Protein AF-A0A2Z6AUB3-F1 (afdb_monomer_lite)

Radius of gyration: 12.23 Å; chains: 1; bounding box: 31×21×32 Å

Structure (mmCIF, N/CA/C/O backbone):
data_AF-A0A2Z6AUB3-F1
#
_entry.id   AF-A0A2Z6AUB3-F1
#
loop_
_atom_site.group_PDB
_atom_site.id
_atom_site.type_symbol
_atom_site.label_atom_id
_atom_site.label_alt_id
_atom_site.label_comp_id
_atom_site.label_asym_id
_atom_site.label_entity_id
_atom_site.label_seq_id
_atom_site.pdbx_PDB_ins_code
_atom_site.Cartn_x
_atom_site.Cartn_y
_atom_site.Cartn_z
_atom_site.occupancy
_atom_site.B_iso_or_equiv
_atom_site.auth_seq_id
_atom_site.auth_comp_id
_atom_site.auth_asym_id
_atom_site.auth_atom_id
_atom_site.pdbx_PDB_model_num
ATOM 1 N N . MET A 1 1 ? 4.029 14.661 17.614 1.00 46.72 1 MET A N 1
ATOM 2 C CA . MET A 1 1 ? 3.061 13.905 16.796 1.00 46.72 1 MET A CA 1
ATOM 3 C C . MET A 1 1 ? 3.838 12.780 16.148 1.00 46.72 1 MET A C 1
ATOM 5 O O . MET A 1 1 ? 4.795 13.062 15.438 1.00 46.72 1 MET A O 1
ATOM 9 N N . THR A 1 2 ? 3.548 11.537 16.513 1.00 52.88 2 THR A N 1
ATOM 10 C CA . THR A 1 2 ? 4.273 10.358 16.028 1.00 52.88 2 THR A CA 1
ATOM 11 C C . THR A 1 2 ? 3.877 10.140 14.572 1.00 52.88 2 THR A C 1
ATOM 13 O O . THR A 1 2 ? 2.713 9.877 14.290 1.00 52.88 2 THR A O 1
ATOM 16 N N . LYS A 1 3 ? 4.811 10.339 13.640 1.00 64.75 3 LYS A N 1
ATOM 17 C CA . LYS A 1 3 ? 4.610 10.021 12.223 1.00 64.75 3 LYS A CA 1
ATOM 18 C C . LYS A 1 3 ? 4.485 8.501 12.119 1.00 64.75 3 LYS A C 1
ATOM 20 O O . LYS A 1 3 ? 5.463 7.810 12.390 1.00 64.75 3 LYS A O 1
ATOM 25 N N . LYS A 1 4 ? 3.284 7.985 11.846 1.00 74.44 4 LYS A N 1
ATOM 26 C CA . LYS A 1 4 ? 3.083 6.555 11.593 1.00 74.44 4 LYS A CA 1
ATOM 27 C C . LYS A 1 4 ? 3.305 6.311 10.104 1.00 74.44 4 LYS A C 1
ATOM 29 O O . LYS A 1 4 ? 2.679 6.977 9.280 1.00 74.44 4 LYS A O 1
ATOM 34 N N . THR A 1 5 ? 4.230 5.418 9.792 1.00 75.75 5 THR A N 1
ATOM 35 C CA . THR A 1 5 ? 4.541 4.970 8.434 1.00 75.75 5 THR A CA 1
ATOM 36 C C . THR A 1 5 ? 4.005 3.558 8.284 1.00 75.75 5 THR A C 1
ATOM 38 O O . THR A 1 5 ? 4.036 2.806 9.252 1.00 75.75 5 THR A O 1
ATOM 41 N N . TYR A 1 6 ? 3.509 3.235 7.099 1.00 78.31 6 TYR A N 1
ATOM 42 C CA . TYR A 1 6 ? 2.952 1.933 6.774 1.00 78.31 6 TYR A CA 1
ATOM 43 C C . TYR A 1 6 ? 3.696 1.311 5.607 1.00 78.31 6 TYR A C 1
ATOM 45 O O . TYR A 1 6 ? 3.985 1.993 4.616 1.00 78.31 6 TYR A O 1
ATOM 53 N N . GLU A 1 7 ? 3.951 0.013 5.712 1.00 83.56 7 GLU A N 1
ATOM 54 C CA . GLU A 1 7 ? 4.481 -0.796 4.622 1.00 83.56 7 GLU A CA 1
ATOM 55 C C . GLU A 1 7 ? 3.336 -1.350 3.758 1.00 83.56 7 GLU A C 1
ATOM 57 O O . GLU A 1 7 ? 2.614 -2.271 4.146 1.00 83.56 7 GLU A O 1
ATOM 62 N N . VAL A 1 8 ? 3.163 -0.776 2.566 1.00 81.81 8 VAL A N 1
ATOM 63 C CA . VAL A 1 8 ? 2.110 -1.140 1.612 1.00 81.81 8 VAL A CA 1
ATOM 64 C C . VAL A 1 8 ? 2.724 -1.849 0.412 1.00 81.81 8 VAL A C 1
ATOM 66 O O . VAL A 1 8 ? 3.532 -1.278 -0.316 1.00 81.81 8 VAL A O 1
ATOM 69 N N . GLN A 1 9 ? 2.327 -3.090 0.168 1.00 85.94 9 GLN A N 1
ATOM 70 C CA . GLN A 1 9 ? 2.619 -3.804 -1.066 1.00 85.94 9 GLN A CA 1
ATOM 71 C C . GLN A 1 9 ? 1.777 -3.233 -2.205 1.00 85.94 9 GLN A C 1
ATOM 73 O O . GLN A 1 9 ? 0.547 -3.245 -2.155 1.00 85.94 9 GLN A O 1
ATOM 78 N N . ALA A 1 10 ? 2.454 -2.731 -3.232 1.00 83.56 10 ALA A N 1
ATOM 79 C CA . ALA A 1 10 ? 1.822 -2.153 -4.400 1.00 83.56 10 ALA A CA 1
ATOM 80 C C . ALA A 1 10 ? 2.500 -2.629 -5.680 1.00 83.56 10 ALA A C 1
ATOM 82 O O . ALA A 1 10 ? 3.725 -2.750 -5.757 1.00 83.56 10 ALA A O 1
ATOM 83 N N . ASP A 1 11 ? 1.678 -2.828 -6.701 1.00 86.06 11 ASP A N 1
ATOM 84 C CA . ASP A 1 11 ? 2.118 -3.236 -8.024 1.00 86.06 11 ASP A CA 1
ATOM 85 C C . ASP A 1 11 ? 2.034 -2.040 -8.953 1.00 86.06 11 ASP A C 1
ATOM 87 O O . ASP A 1 11 ? 0.981 -1.411 -9.097 1.00 86.06 11 ASP A O 1
ATOM 91 N N . CYS A 1 12 ? 3.150 -1.693 -9.590 1.00 85.56 12 CYS A N 1
ATOM 92 C CA . CYS A 1 12 ? 3.138 -0.556 -10.487 1.00 85.56 12 CYS A CA 1
ATOM 93 C C . CYS A 1 12 ? 2.292 -0.876 -11.736 1.00 85.56 12 CYS A C 1
ATOM 95 O O . CYS A 1 12 ? 2.659 -1.770 -12.503 1.00 85.56 12 CYS A O 1
ATOM 97 N N . PRO A 1 13 ? 1.236 -0.101 -12.048 1.00 83.56 13 PRO A N 1
ATOM 98 C CA . PRO A 1 13 ? 0.390 -0.355 -13.216 1.00 83.56 13 PRO A CA 1
ATOM 99 C C . PRO A 1 13 ? 1.101 -0.085 -14.553 1.00 83.56 13 PRO A C 1
ATOM 101 O O . PRO A 1 13 ? 0.591 -0.445 -15.611 1.00 83.56 13 PRO A O 1
ATOM 104 N N . HIS A 1 14 ? 2.262 0.577 -14.531 1.00 84.81 14 HIS A N 1
ATOM 105 C CA . HIS A 1 14 ? 3.009 0.925 -15.739 1.00 84.81 14 HIS A CA 1
ATOM 106 C C . HIS A 1 14 ? 3.997 -0.153 -16.179 1.00 84.81 14 HIS A C 1
ATOM 108 O O . HIS A 1 14 ? 4.158 -0.364 -17.378 1.00 84.81 14 HIS A O 1
ATOM 114 N N . CYS A 1 15 ? 4.675 -0.799 -15.231 1.00 87.50 15 CYS A N 1
ATOM 115 C CA . CYS A 1 15 ? 5.713 -1.791 -15.518 1.00 87.50 15 CYS A CA 1
ATOM 116 C C . CYS A 1 15 ? 5.424 -3.174 -14.919 1.00 87.50 15 CYS A C 1
ATOM 118 O O . CYS A 1 15 ? 6.099 -4.130 -15.283 1.00 87.50 15 CYS A O 1
ATOM 120 N N . GLY A 1 16 ? 4.423 -3.300 -14.041 1.00 83.81 16 GLY A N 1
ATOM 121 C CA . GLY A 1 16 ? 4.084 -4.551 -13.357 1.00 83.81 16 GLY A CA 1
ATOM 122 C C . GLY A 1 16 ? 5.059 -4.936 -12.244 1.00 83.81 16 GLY A C 1
ATOM 123 O O . GLY A 1 16 ? 5.057 -6.082 -11.805 1.00 83.81 16 GLY A O 1
ATOM 124 N N . THR A 1 17 ? 5.919 -4.016 -11.801 1.00 85.31 17 THR A N 1
ATOM 125 C CA . THR A 1 17 ? 6.873 -4.284 -10.720 1.00 85.31 17 THR A CA 1
ATOM 126 C C . THR A 1 17 ? 6.149 -4.317 -9.378 1.00 85.31 17 THR A C 1
ATOM 128 O O . THR A 1 17 ? 5.518 -3.332 -8.996 1.00 85.31 17 THR A O 1
ATOM 131 N N . HIS A 1 18 ? 6.285 -5.438 -8.669 1.00 86.00 18 HIS A N 1
ATOM 132 C CA . HIS A 1 18 ? 5.843 -5.605 -7.285 1.00 86.00 18 HIS A CA 1
ATOM 133 C C . HIS A 1 18 ? 6.851 -4.932 -6.349 1.00 86.00 18 HIS A C 1
ATOM 135 O O . HIS A 1 18 ? 8.051 -5.211 -6.417 1.00 86.00 18 HIS A O 1
ATOM 141 N N . GLN A 1 19 ? 6.382 -4.051 -5.470 1.00 82.62 19 GLN A N 1
ATOM 142 C CA . GLN A 1 19 ? 7.243 -3.277 -4.578 1.00 82.62 19 GLN A CA 1
ATOM 143 C C . GLN A 1 19 ? 6.557 -2.981 -3.246 1.00 82.62 19 GLN A C 1
ATOM 145 O O . GLN A 1 19 ? 5.341 -2.843 -3.162 1.00 82.62 19 GLN A O 1
ATOM 150 N N . MET A 1 20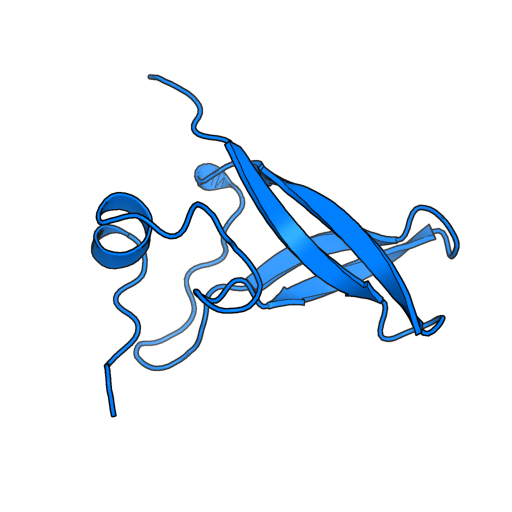 ? 7.363 -2.854 -2.195 1.00 84.81 20 MET A N 1
ATOM 151 C CA . MET A 1 20 ? 6.897 -2.418 -0.884 1.00 84.81 20 MET A CA 1
ATOM 152 C C . MET A 1 20 ? 7.133 -0.913 -0.752 1.00 84.81 20 MET A C 1
ATOM 154 O O . MET A 1 20 ? 8.252 -0.431 -0.929 1.00 84.81 20 MET A O 1
ATOM 158 N N . LEU A 1 21 ? 6.058 -0.173 -0.514 1.00 80.06 21 LEU A N 1
ATOM 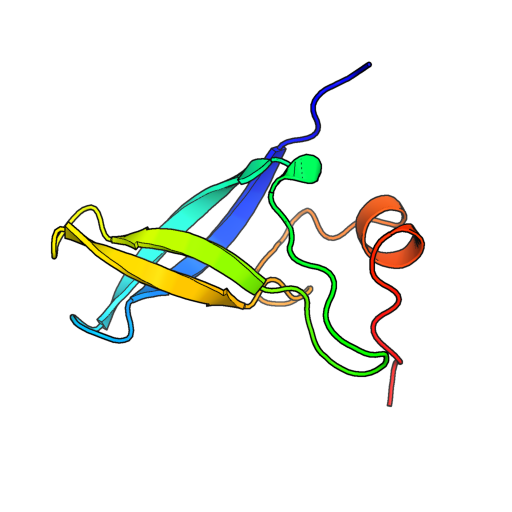159 C CA . LEU A 1 21 ? 6.039 1.271 -0.348 1.00 80.06 21 LEU A CA 1
ATOM 160 C C . LEU A 1 21 ? 5.980 1.620 1.134 1.00 80.06 21 LEU A C 1
ATOM 162 O O . LEU A 1 21 ? 5.212 1.021 1.879 1.00 80.06 21 LEU A O 1
ATOM 166 N N . HIS A 1 22 ? 6.741 2.629 1.546 1.00 82.56 22 HIS A N 1
ATOM 167 C CA . HIS A 1 22 ? 6.674 3.201 2.889 1.00 82.56 22 HIS A CA 1
ATOM 168 C C . HIS A 1 22 ? 5.933 4.522 2.815 1.00 82.56 22 HIS A C 1
ATOM 170 O O . HIS A 1 22 ? 6.461 5.490 2.274 1.00 82.56 22 HIS A O 1
ATOM 176 N N . ILE A 1 23 ? 4.698 4.543 3.304 1.00 77.88 23 ILE A N 1
ATOM 177 C CA . ILE A 1 23 ? 3.795 5.684 3.134 1.00 77.88 23 ILE A CA 1
ATOM 178 C C . ILE A 1 23 ? 3.433 6.229 4.506 1.00 77.88 23 ILE A C 1
ATOM 180 O O . ILE A 1 23 ? 3.045 5.473 5.399 1.00 77.88 23 ILE A O 1
ATOM 184 N N . 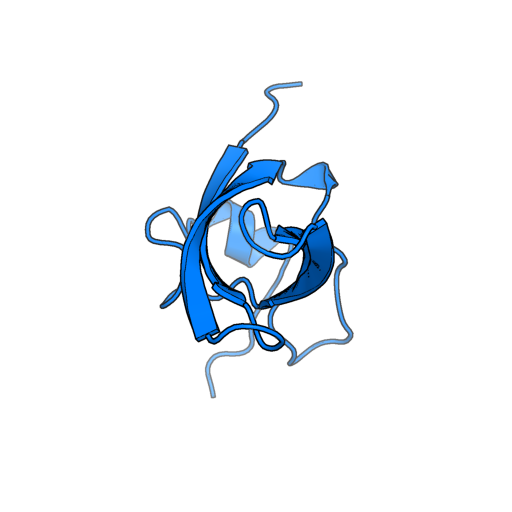GLU A 1 24 ? 3.585 7.537 4.705 1.00 77.88 24 GLU A N 1
ATOM 185 C CA . GLU A 1 24 ? 3.157 8.162 5.951 1.00 77.88 24 GLU A CA 1
ATOM 186 C C . GLU A 1 24 ? 1.627 8.234 6.011 1.00 77.88 24 GLU A C 1
ATOM 188 O O . GLU A 1 24 ? 0.961 8.536 5.025 1.00 77.88 24 GLU A O 1
ATOM 193 N N . ALA A 1 25 ? 1.060 8.060 7.205 1.00 71.50 25 ALA A N 1
ATOM 194 C CA . ALA A 1 25 ? -0.379 8.177 7.425 1.00 71.50 25 ALA A CA 1
ATOM 195 C C . ALA A 1 25 ? -0.989 9.489 6.903 1.00 71.50 25 ALA A C 1
ATOM 197 O O . ALA A 1 25 ? -2.149 9.548 6.508 1.00 71.50 25 ALA A O 1
ATOM 198 N N . SER A 1 26 ? -0.195 10.558 6.934 1.00 70.75 26 SER A N 1
ATOM 199 C CA . SER A 1 26 ? -0.586 11.892 6.481 1.00 70.75 26 SER A CA 1
ATOM 200 C C . SER A 1 26 ? -0.635 12.025 4.954 1.00 70.75 26 SER A C 1
ATOM 202 O O . SER A 1 26 ? -1.192 12.999 4.459 1.00 70.75 26 SER A O 1
ATOM 204 N N . GLU A 1 27 ? -0.020 11.099 4.215 1.00 70.62 27 GLU A N 1
ATOM 205 C CA . GLU A 1 27 ? 0.023 11.096 2.746 1.00 70.62 27 GLU A CA 1
ATOM 206 C C . GLU A 1 27 ? -1.146 10.325 2.123 1.00 70.62 27 GLU A C 1
ATOM 208 O O . GLU A 1 27 ? -1.344 10.362 0.906 1.00 70.62 27 GLU A O 1
ATOM 213 N N . TYR A 1 28 ? -1.956 9.655 2.944 1.00 73.38 28 TYR A N 1
ATOM 214 C CA . TYR A 1 28 ? -3.178 9.029 2.471 1.00 73.38 28 TYR A CA 1
ATOM 215 C C . TYR A 1 28 ? -4.179 10.072 2.002 1.00 73.38 28 TYR A C 1
ATOM 217 O O . TYR A 1 28 ? -4.575 10.981 2.735 1.00 73.38 28 TYR A O 1
ATOM 225 N N . THR A 1 29 ? -4.652 9.896 0.772 1.00 66.69 29 THR A N 1
ATOM 226 C CA . THR A 1 29 ? -5.783 10.671 0.280 1.00 66.69 29 THR A CA 1
ATOM 227 C C . THR A 1 29 ? -7.057 9.926 0.650 1.00 66.69 29 THR A C 1
ATOM 229 O O . THR A 1 29 ? -7.355 8.863 0.103 1.00 66.69 29 THR A O 1
ATOM 232 N N . ALA A 1 30 ? -7.810 10.475 1.607 1.00 63.59 30 ALA A N 1
ATOM 233 C CA . ALA A 1 30 ? -9.120 9.948 1.958 1.00 63.59 30 ALA A CA 1
ATOM 234 C C . ALA A 1 30 ? -10.056 10.062 0.746 1.00 63.59 30 ALA A C 1
ATOM 236 O O . ALA A 1 30 ? -10.330 11.157 0.249 1.00 63.59 30 ALA A O 1
ATOM 237 N N . LEU A 1 31 ? -10.539 8.921 0.263 1.00 63.94 31 LEU A N 1
ATOM 238 C CA . LEU A 1 31 ? -11.549 8.860 -0.785 1.00 63.94 31 LEU A CA 1
ATOM 239 C C . LEU A 1 31 ? -12.964 8.908 -0.177 1.00 63.94 31 LEU A C 1
ATOM 241 O O . LEU A 1 31 ? -13.132 8.651 1.018 1.00 63.94 31 LEU A O 1
ATOM 245 N N . PRO A 1 32 ? -14.002 9.247 -0.970 1.00 60.28 32 PRO A N 1
ATOM 246 C CA . PRO A 1 32 ? -15.391 9.154 -0.522 1.00 60.28 32 PRO A CA 1
ATOM 247 C C . PRO A 1 32 ? -15.703 7.779 0.087 1.00 60.28 32 PRO A C 1
ATOM 249 O O . PRO A 1 32 ? -15.170 6.763 -0.366 1.00 60.28 32 PRO A O 1
ATOM 252 N N . GLN A 1 33 ? -16.580 7.771 1.102 1.00 57.28 33 GLN A N 1
ATOM 253 C CA . GLN A 1 33 ? -16.988 6.577 1.856 1.00 57.28 33 GLN A CA 1
ATOM 254 C C . GLN A 1 33 ? -17.211 5.377 0.927 1.00 57.28 33 GLN A C 1
ATOM 256 O O . GLN A 1 33 ? -17.985 5.467 -0.028 1.00 57.28 33 GLN A O 1
ATOM 261 N N . GLY A 1 34 ? -16.525 4.264 1.203 1.00 56.00 34 GLY A N 1
ATOM 262 C CA . GLY A 1 34 ? -16.610 3.056 0.376 1.00 56.00 34 GLY A CA 1
ATOM 263 C C . GLY A 1 34 ? -15.429 2.773 -0.539 1.00 56.00 34 GLY A C 1
ATOM 264 O O . GLY A 1 34 ? -15.427 1.729 -1.185 1.00 56.00 34 GLY A O 1
ATOM 265 N N . LYS A 1 35 ? -14.423 3.648 -0.600 1.00 62.03 35 LYS A N 1
ATOM 266 C CA . LYS A 1 35 ? -13.204 3.394 -1.375 1.00 62.03 35 LYS A CA 1
ATOM 267 C C . LYS A 1 35 ? -11.983 3.268 -0.471 1.00 62.03 35 LYS A C 1
ATOM 269 O O . LYS A 1 35 ? -11.823 4.049 0.462 1.00 62.03 35 LYS A O 1
ATOM 274 N N . ALA A 1 36 ? -11.131 2.289 -0.777 1.00 67.06 36 ALA A N 1
ATOM 275 C CA . ALA A 1 36 ? -9.833 2.134 -0.131 1.00 67.06 36 ALA A CA 1
ATOM 276 C C . ALA A 1 36 ? -8.991 3.405 -0.354 1.00 67.06 36 ALA A C 1
ATOM 278 O O . ALA A 1 36 ? -9.002 3.917 -1.476 1.00 67.06 36 ALA A O 1
ATOM 279 N N . PRO A 1 37 ? -8.305 3.937 0.671 1.00 74.12 37 PRO A N 1
ATOM 280 C CA . PRO A 1 37 ? -7.437 5.093 0.503 1.00 74.12 37 PRO A CA 1
ATOM 281 C C . PRO A 1 37 ? -6.374 4.820 -0.560 1.00 74.12 37 PRO A C 1
ATOM 283 O O . PRO A 1 37 ? -5.874 3.706 -0.708 1.00 74.12 37 PRO A O 1
ATOM 286 N N . GLU A 1 38 ? -6.033 5.859 -1.309 1.00 78.88 38 GLU A N 1
ATOM 287 C CA . GLU A 1 38 ? -4.957 5.808 -2.287 1.00 78.88 38 GLU A CA 1
ATOM 288 C C . GLU A 1 38 ? -3.792 6.634 -1.770 1.00 78.88 38 GLU A C 1
ATOM 290 O O . GLU A 1 38 ? -3.965 7.740 -1.244 1.00 78.88 38 GLU A O 1
ATOM 295 N N . ALA A 1 39 ? -2.595 6.099 -1.946 1.00 78.62 39 ALA A N 1
ATOM 296 C CA . ALA A 1 39 ? -1.376 6.816 -1.661 1.00 78.62 39 ALA A CA 1
ATOM 297 C C . ALA A 1 39 ? -0.641 7.125 -2.956 1.00 78.62 39 ALA A C 1
ATOM 299 O O . ALA A 1 39 ? -0.419 6.248 -3.796 1.00 78.62 39 ALA A O 1
ATOM 300 N N . LEU A 1 40 ? -0.263 8.388 -3.119 1.00 82.38 40 LEU A N 1
ATOM 301 C CA . LEU A 1 40 ? 0.536 8.805 -4.255 1.00 82.38 40 LEU A CA 1
ATOM 302 C C . LEU A 1 40 ? 1.974 8.335 -4.034 1.00 82.38 40 LEU A C 1
ATOM 304 O O . LEU A 1 40 ? 2.636 8.772 -3.097 1.00 82.38 40 LEU A O 1
ATOM 308 N N . SER A 1 41 ? 2.465 7.459 -4.902 1.00 82.19 41 SER A N 1
ATOM 309 C CA . SER A 1 41 ? 3.840 6.977 -4.840 1.00 82.19 41 SER A CA 1
ATOM 310 C C . SER A 1 41 ? 4.484 6.961 -6.216 1.00 82.19 41 SER A C 1
ATOM 312 O O . SER A 1 41 ? 3.805 7.047 -7.236 1.00 82.19 41 SER A O 1
ATOM 314 N N . SER A 1 42 ? 5.811 6.879 -6.260 1.00 84.19 42 SER A N 1
ATOM 315 C CA . SER A 1 42 ? 6.554 6.795 -7.512 1.00 84.19 42 SER A CA 1
ATOM 316 C C . SER A 1 42 ? 7.262 5.456 -7.614 1.00 84.19 42 SER A C 1
ATOM 318 O O . SER A 1 42 ? 7.949 5.006 -6.700 1.00 84.19 42 SER A O 1
ATOM 320 N N . CYS A 1 43 ? 7.074 4.805 -8.751 1.00 84.12 43 CYS A N 1
ATOM 321 C CA . CYS A 1 43 ? 7.717 3.548 -9.093 1.00 84.12 43 CYS A CA 1
ATOM 322 C C . CYS A 1 43 ? 9.241 3.760 -9.185 1.00 84.12 43 CYS A C 1
ATOM 324 O O . CYS A 1 43 ? 9.666 4.562 -10.013 1.00 84.12 43 CYS A O 1
ATOM 326 N N . PRO A 1 44 ? 10.084 3.079 -8.386 1.00 81.06 44 PRO A N 1
ATOM 327 C CA . PRO A 1 44 ? 11.534 3.237 -8.444 1.00 81.06 44 PRO A CA 1
ATOM 328 C C . PRO A 1 44 ? 12.128 2.675 -9.741 1.00 81.06 44 PRO A C 1
ATOM 330 O O . PRO A 1 44 ? 13.170 3.148 -10.179 1.00 81.06 44 PRO A O 1
ATOM 333 N N . ASP A 1 45 ? 11.461 1.701 -10.365 1.00 84.56 45 ASP A N 1
ATOM 334 C CA . ASP A 1 45 ? 11.937 1.055 -11.592 1.00 84.56 45 ASP A CA 1
ATOM 335 C C . ASP A 1 45 ? 11.645 1.909 -12.837 1.00 84.56 45 ASP A C 1
ATOM 337 O O . ASP A 1 45 ? 12.508 2.199 -13.661 1.00 84.56 45 ASP A O 1
ATOM 341 N N . CYS A 1 46 ? 10.410 2.392 -12.928 1.00 86.38 46 CYS A N 1
ATOM 342 C CA . CYS A 1 46 ? 9.886 3.102 -14.084 1.00 86.38 46 CYS A CA 1
ATOM 343 C C . CYS A 1 46 ? 9.802 4.627 -13.901 1.00 86.38 46 CYS A C 1
ATOM 345 O O . CYS A 1 46 ? 9.489 5.348 -14.849 1.00 86.38 46 CYS A O 1
ATOM 347 N N . GLY A 1 47 ? 10.051 5.132 -12.690 1.00 84.00 47 GLY A N 1
ATOM 348 C CA . GLY A 1 47 ? 10.063 6.557 -12.341 1.00 84.00 47 GLY A CA 1
ATOM 349 C C . GLY A 1 47 ? 8.707 7.261 -12.440 1.00 84.00 47 GLY A C 1
ATOM 350 O O . GLY A 1 47 ? 8.645 8.486 -12.330 1.00 84.00 47 GLY A O 1
ATOM 351 N N . LYS A 1 48 ? 7.624 6.521 -12.706 1.00 85.56 48 LYS A N 1
ATOM 352 C CA . LYS A 1 48 ? 6.291 7.090 -12.911 1.00 85.56 48 LYS A CA 1
ATOM 353 C C . LYS A 1 48 ? 5.523 7.195 -11.592 1.00 85.56 48 LYS A C 1
ATOM 355 O O . LYS A 1 48 ? 5.464 6.198 -10.867 1.00 85.56 48 LYS A O 1
ATOM 360 N N . PRO A 1 49 ? 4.890 8.351 -11.318 1.00 85.50 49 PRO A N 1
ATOM 361 C CA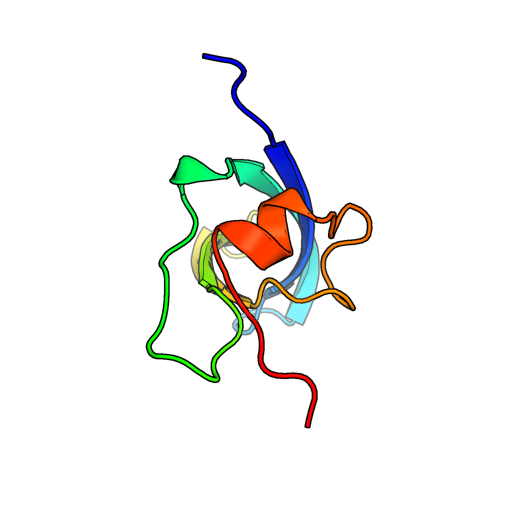 . PRO A 1 49 ? 3.959 8.470 -10.211 1.00 85.50 49 PRO A CA 1
ATOM 362 C C . PRO A 1 49 ? 2.686 7.675 -10.511 1.00 85.50 49 PRO A C 1
ATOM 364 O O . PRO A 1 49 ? 2.187 7.694 -11.638 1.00 85.50 49 PRO A O 1
ATOM 367 N N . TYR A 1 50 ? 2.165 6.990 -9.502 1.00 84.69 50 TYR A N 1
ATOM 368 C CA . TYR A 1 50 ? 0.917 6.245 -9.547 1.00 84.69 50 TYR A CA 1
ATOM 369 C C . TYR A 1 50 ? 0.234 6.261 -8.176 1.00 84.69 50 TYR A C 1
ATOM 371 O O . TYR A 1 50 ? 0.858 6.518 -7.145 1.00 84.69 50 TYR A O 1
ATOM 379 N N . ASN A 1 51 ? -1.064 5.983 -8.175 1.00 84.06 51 ASN A N 1
ATOM 380 C CA . ASN A 1 51 ? -1.852 5.837 -6.962 1.00 84.06 51 ASN A CA 1
ATOM 381 C C . ASN A 1 51 ? -1.832 4.361 -6.563 1.00 84.06 51 ASN A C 1
ATOM 383 O O . ASN A 1 51 ? -2.369 3.516 -7.280 1.00 84.06 51 ASN A O 1
ATOM 387 N N . ALA A 1 52 ? -1.171 4.049 -5.453 1.00 82.06 52 ALA A N 1
ATOM 388 C CA . ALA A 1 52 ? -1.183 2.718 -4.873 1.00 82.06 52 ALA A CA 1
ATOM 389 C C . ALA A 1 52 ? -2.427 2.570 -3.983 1.00 82.06 52 ALA A C 1
ATOM 391 O O . ALA A 1 52 ? -2.602 3.386 -3.069 1.00 82.06 52 ALA A O 1
ATOM 392 N N . PRO A 1 53 ? -3.297 1.571 -4.221 1.00 77.06 53 PRO A N 1
ATOM 393 C CA . PRO A 1 53 ? -4.401 1.297 -3.317 1.00 77.06 53 PRO A CA 1
ATOM 394 C C . PRO A 1 53 ? -3.846 0.782 -1.990 1.00 77.06 53 PRO A C 1
ATOM 396 O O . PRO A 1 53 ? -3.029 -0.135 -1.950 1.00 77.06 53 PRO A O 1
ATOM 399 N N . VAL A 1 54 ? -4.310 1.373 -0.898 1.00 77.56 54 VAL A N 1
ATOM 400 C CA . VAL A 1 54 ? -3.940 0.983 0.456 1.00 77.56 54 VAL A CA 1
ATOM 401 C C . VAL A 1 54 ? -5.167 0.333 1.066 1.00 77.56 54 VAL A C 1
ATOM 403 O O . VAL A 1 54 ? -6.169 0.983 1.349 1.00 77.56 54 VAL A O 1
ATOM 406 N N . ASN A 1 55 ? -5.113 -0.979 1.206 1.00 76.25 55 ASN A N 1
ATOM 407 C CA . ASN A 1 55 ? -6.183 -1.796 1.758 1.00 76.25 55 ASN A CA 1
ATOM 408 C C . ASN A 1 55 ? -5.557 -2.825 2.723 1.00 76.25 55 ASN A C 1
ATOM 410 O O . ASN A 1 55 ? -4.331 -2.971 2.731 1.00 76.25 55 ASN A O 1
ATOM 414 N N . PRO A 1 56 ? -6.352 -3.520 3.551 1.00 73.12 56 PRO A N 1
ATOM 415 C CA . PRO A 1 56 ? -5.826 -4.528 4.473 1.00 73.12 56 PRO A CA 1
ATOM 416 C C . PRO A 1 56 ? -5.095 -5.701 3.797 1.00 73.12 56 PRO A C 1
ATOM 418 O O . PRO A 1 56 ? -4.283 -6.347 4.450 1.00 73.12 56 PRO A O 1
ATOM 421 N N . ASP A 1 57 ? -5.331 -5.971 2.509 1.00 75.81 57 ASP A N 1
ATOM 422 C CA . ASP A 1 57 ? -4.579 -6.982 1.748 1.00 75.81 57 ASP A CA 1
ATOM 423 C C . ASP A 1 57 ? -3.172 -6.491 1.357 1.00 75.81 57 ASP A C 1
ATOM 425 O O . ASP A 1 57 ? -2.206 -7.248 1.392 1.00 75.81 57 ASP A O 1
ATOM 429 N N . SER A 1 58 ? -3.045 -5.212 1.005 1.00 75.00 58 SER A N 1
ATOM 430 C CA . SER A 1 58 ? -1.800 -4.567 0.586 1.00 75.00 58 SER A CA 1
ATOM 431 C C . SER A 1 58 ? -0.977 -4.070 1.775 1.00 75.00 58 SER A C 1
ATOM 433 O O . SER A 1 58 ? 0.241 -3.985 1.683 1.00 75.00 58 SER A O 1
ATOM 435 N N . CYS A 1 59 ? -1.605 -3.727 2.896 1.00 76.50 59 CYS A N 1
ATOM 436 C CA . CYS A 1 59 ? -0.952 -3.169 4.077 1.00 76.50 59 CYS A CA 1
ATOM 437 C C . CYS A 1 59 ? -1.066 -4.149 5.246 1.00 76.50 59 CYS A C 1
ATOM 439 O O . CYS A 1 59 ? -2.094 -4.206 5.915 1.00 76.50 59 CYS A O 1
ATOM 441 N N . ALA A 1 60 ? 0.009 -4.886 5.535 1.00 72.38 60 ALA A N 1
ATOM 442 C CA . ALA A 1 60 ? 0.032 -5.837 6.652 1.00 72.38 60 ALA A CA 1
ATOM 443 C C . ALA A 1 60 ? -0.144 -5.151 8.023 1.00 72.38 60 ALA A C 1
ATOM 445 O O . ALA A 1 60 ? -0.625 -5.766 8.971 1.00 72.38 60 ALA A O 1
ATOM 446 N N . GLU A 1 61 ? 0.211 -3.867 8.113 1.00 72.62 61 GLU A N 1
ATOM 447 C CA . GLU A 1 61 ? 0.063 -3.013 9.299 1.00 72.62 61 GLU A CA 1
ATOM 448 C C . GLU A 1 61 ? -1.294 -2.283 9.341 1.00 72.62 61 GLU A C 1
ATOM 450 O O . GLU A 1 61 ? -1.421 -1.206 9.928 1.00 72.62 61 GLU A O 1
ATOM 455 N N . TRP A 1 62 ? -2.321 -2.810 8.665 1.00 73.44 62 TRP A N 1
ATOM 456 C CA . TRP A 1 62 ? -3.66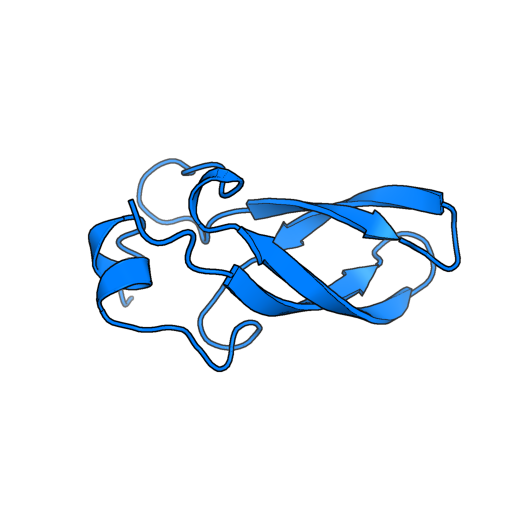0 -2.225 8.702 1.00 73.44 62 TRP A CA 1
ATOM 457 C C . TRP A 1 62 ? -4.282 -2.363 10.103 1.00 73.44 62 TRP A C 1
ATOM 459 O O . TRP A 1 62 ? -4.927 -3.357 10.430 1.00 73.44 62 TRP A O 1
ATOM 469 N N . ASP A 1 63 ? -4.081 -1.344 10.937 1.00 72.19 63 ASP A N 1
ATOM 470 C CA . ASP A 1 63 ? -4.572 -1.278 12.318 1.00 72.19 63 ASP A CA 1
ATOM 471 C C . ASP A 1 63 ? -5.889 -0.489 12.454 1.00 72.19 63 ASP A C 1
ATOM 473 O O . ASP A 1 63 ? -6.347 0.187 11.531 1.00 72.19 63 ASP A O 1
ATOM 477 N N . ASP A 1 64 ? -6.448 -0.468 13.670 1.00 67.25 64 ASP A N 1
ATOM 478 C CA . ASP A 1 64 ? -7.561 0.404 14.084 1.00 67.25 64 ASP A CA 1
ATOM 479 C C . ASP A 1 64 ? -7.361 1.876 13.698 1.00 67.25 64 ASP A C 1
ATOM 481 O O . ASP A 1 64 ? -8.314 2.550 13.335 1.00 67.25 64 ASP A O 1
ATOM 485 N N . PHE A 1 65 ? -6.122 2.371 13.688 1.00 66.19 65 PHE A N 1
ATOM 486 C CA . PHE A 1 65 ? -5.825 3.731 13.236 1.00 66.19 65 PHE A CA 1
ATOM 487 C C . PHE A 1 65 ? -6.130 3.935 11.741 1.00 66.19 65 PHE A C 1
ATOM 489 O O . PHE A 1 65 ? -6.658 4.977 11.359 1.00 66.19 65 PHE A O 1
ATOM 496 N N . CYS A 1 66 ? -5.835 2.948 10.887 1.00 67.56 66 CYS A N 1
ATOM 497 C CA . CYS A 1 66 ? -6.231 2.995 9.478 1.00 67.56 66 CYS A CA 1
ATOM 498 C C . CYS A 1 66 ? -7.751 2.936 9.343 1.00 67.56 66 CYS A C 1
ATOM 500 O O . CYS A 1 66 ? -8.303 3.679 8.542 1.00 67.56 66 CYS A O 1
ATOM 502 N N . ASN A 1 67 ? -8.433 2.128 10.160 1.00 68.12 67 ASN A N 1
ATOM 503 C CA . ASN A 1 67 ? -9.898 2.064 10.169 1.00 68.12 67 ASN A CA 1
ATOM 504 C C . ASN A 1 67 ? -10.559 3.353 10.695 1.00 68.12 67 ASN A C 1
ATOM 506 O O . ASN A 1 67 ? -11.614 3.740 10.198 1.00 68.12 67 ASN A O 1
ATOM 510 N N . GLU A 1 68 ? -9.953 4.030 11.675 1.00 64.44 68 GLU A N 1
ATOM 511 C CA . GLU A 1 68 ? -10.472 5.266 12.273 1.00 64.44 68 GLU A CA 1
ATOM 512 C C . GLU A 1 68 ? -10.330 6.456 11.314 1.00 64.44 68 GLU A C 1
ATOM 514 O O . GLU A 1 68 ? -11.260 7.249 11.161 1.00 64.44 68 GLU A O 1
ATOM 519 N N . ILE A 1 69 ? -9.189 6.563 10.623 1.00 61.19 69 ILE A N 1
ATOM 520 C CA . ILE A 1 69 ? -8.950 7.631 9.639 1.00 61.19 69 ILE A CA 1
ATOM 521 C C . ILE A 1 69 ? -9.612 7.310 8.291 1.00 61.19 69 ILE A C 1
ATOM 523 O O . ILE A 1 69 ? -10.075 8.213 7.587 1.00 61.19 69 ILE A O 1
ATOM 527 N N . HIS A 1 70 ? -9.697 6.029 7.934 1.00 63.81 70 HIS A N 1
ATOM 528 C CA . HIS A 1 70 ? -10.245 5.546 6.672 1.00 63.81 70 HIS A CA 1
ATOM 529 C C . HIS A 1 70 ? -11.213 4.38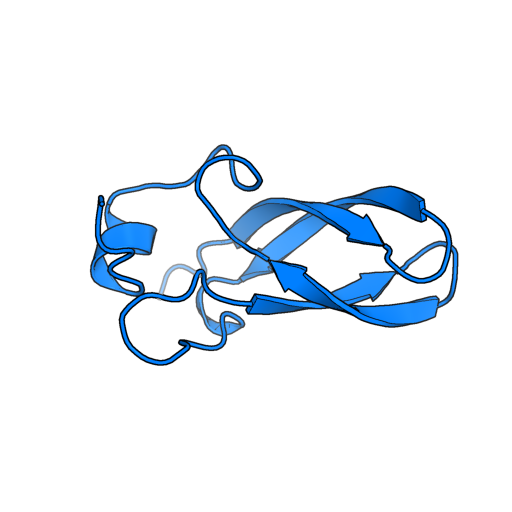0 6.922 1.00 63.81 70 HIS A C 1
ATOM 531 O O . HIS A 1 70 ? -10.838 3.217 6.754 1.00 63.81 70 HIS A O 1
ATOM 537 N N . PRO A 1 71 ? -12.476 4.659 7.292 1.00 55.88 71 PRO A N 1
ATOM 538 C CA . PRO A 1 71 ? -13.473 3.615 7.475 1.00 55.88 71 PRO A CA 1
ATOM 539 C C . PRO A 1 71 ? -13.780 2.966 6.123 1.00 55.88 71 PRO A C 1
ATOM 541 O O . PRO A 1 71 ? -14.561 3.484 5.320 1.00 55.88 71 PRO A O 1
ATOM 544 N N . VAL A 1 72 ? -13.144 1.826 5.854 1.00 56.81 72 VAL A N 1
ATOM 545 C CA . VAL A 1 72 ? -13.507 0.952 4.739 1.00 56.81 72 VAL A CA 1
ATOM 546 C C . VAL A 1 72 ? -14.780 0.225 5.176 1.00 56.81 72 VAL A C 1
ATOM 548 O O . VAL A 1 72 ? -14.742 -0.496 6.175 1.00 56.81 72 VAL A O 1
ATOM 551 N N . PRO A 1 73 ? -15.932 0.415 4.510 1.00 49.06 73 PRO A N 1
ATOM 552 C CA . PRO A 1 73 ? -17.117 -0.348 4.858 1.00 49.06 73 PRO A CA 1
ATOM 553 C C . PRO A 1 73 ? -16.848 -1.820 4.549 1.00 49.06 73 PRO A C 1
ATOM 555 O O . PRO A 1 73 ? -16.564 -2.183 3.408 1.00 49.06 73 PRO A O 1
ATOM 558 N N . GLN A 1 74 ? -16.923 -2.655 5.582 1.00 48.41 74 GLN A N 1
ATOM 559 C CA . GLN A 1 74 ? -17.029 -4.098 5.415 1.00 48.41 74 GLN A CA 1
ATOM 560 C C . GLN A 1 74 ? -18.367 -4.363 4.712 1.00 48.41 74 GLN A C 1
ATOM 562 O O . GLN A 1 74 ? -19.419 -3.995 5.238 1.00 48.41 74 GLN A O 1
ATOM 567 N N . VAL A 1 75 ? -18.306 -4.890 3.487 1.00 47.50 75 VAL A N 1
ATOM 568 C CA . VAL A 1 75 ? -19.481 -5.324 2.712 1.00 47.50 75 VAL A CA 1
ATOM 569 C C . VAL A 1 75 ? -19.997 -6.670 3.191 1.00 47.50 75 VAL A C 1
ATOM 571 O O . VAL A 1 75 ? -19.163 -7.518 3.579 1.00 47.50 75 VAL A O 1
#

Secondary structure (DSSP, 8-state):
----EEEEEEE-TTT--EEEEEEEGGGEEPPSTTS--EEEEE-TTT--EEEEE--TTTBTT--HHHHHHS-----

Sequence (75 aa):
MTKKTYEVQADCPHCGTHQMLHIEASEYTALPQGKAPEALSSCPDCGKPYNAPVNPDSCAEWDDFCNEIHPVPQV

Organism: NCBI:txid241368

pLDDT: mean 73.86, std 10.87, range [46.72, 87.5]

Foldseek 3Di:
DDFDWFFFFFADPPPRDTDTDTATPVQWDADPAQAATWGWDADPVPRDTDTGGDDVVGTVPCDVVSCVVHVNDDD